Protein AF-A0A7Y8NXW1-F1 (afdb_monomer_lite)

pLDDT: mean 91.37, std 4.03, range [75.12, 97.38]

Radius of gyration: 14.15 Å; chains: 1; bounding box: 34×22×33 Å

Structure (mmCIF, N/CA/C/O backbone):
data_AF-A0A7Y8NXW1-F1
#
_entry.id   AF-A0A7Y8NXW1-F1
#
loop_
_atom_site.group_PDB
_atom_site.id
_atom_site.type_symbol
_atom_site.label_atom_id
_atom_site.label_alt_id
_atom_site.label_comp_id
_atom_site.label_asym_id
_atom_site.label_entity_id
_atom_site.label_seq_id
_atom_site.pdbx_PDB_ins_code
_atom_site.Cartn_x
_atom_site.Cartn_y
_atom_site.Cartn_z
_atom_site.occupancy
_atom_site.B_iso_or_equiv
_atom_site.auth_seq_id
_atom_site.auth_comp_id
_atom_site.auth_asym_id
_atom_site.auth_atom_id
_atom_site.pdbx_PDB_model_num
ATOM 1 N N . ASP A 1 1 ? -10.072 -5.817 -10.738 1.00 79.69 1 ASP A N 1
ATOM 2 C CA . ASP A 1 1 ? -9.404 -6.227 -9.483 1.00 79.69 1 ASP A CA 1
ATOM 3 C C . ASP A 1 1 ? -9.384 -5.147 -8.415 1.00 79.69 1 ASP A C 1
ATOM 5 O O . ASP A 1 1 ? -9.987 -5.379 -7.379 1.00 79.69 1 ASP A O 1
ATOM 9 N N . ALA A 1 2 ? -8.803 -3.962 -8.652 1.00 85.19 2 ALA A N 1
ATOM 10 C CA . ALA A 1 2 ? -8.701 -2.905 -7.628 1.00 85.19 2 ALA A CA 1
ATOM 11 C C . ALA A 1 2 ? -10.029 -2.573 -6.912 1.00 85.19 2 ALA A C 1
ATOM 13 O O . ALA A 1 2 ? -10.064 -2.486 -5.688 1.00 85.19 2 ALA A O 1
ATOM 14 N N . HIS A 1 3 ? -11.137 -2.479 -7.657 1.00 87.56 3 HIS A N 1
ATOM 15 C CA . HIS A 1 3 ? -12.461 -2.242 -7.074 1.00 87.56 3 HIS A CA 1
ATOM 16 C C . HIS A 1 3 ? -12.915 -3.361 -6.117 1.00 87.56 3 HIS A C 1
ATOM 18 O O . HIS A 1 3 ? -13.420 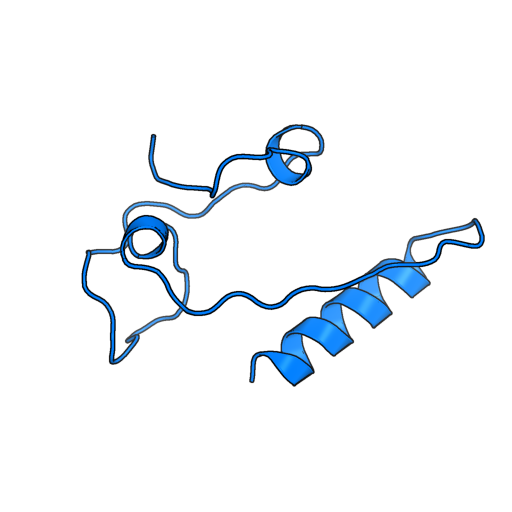-3.079 -5.035 1.00 87.56 3 HIS A O 1
ATOM 24 N N . ASN A 1 4 ? -12.678 -4.625 -6.475 1.00 91.69 4 ASN A N 1
ATOM 25 C CA . ASN A 1 4 ? -13.044 -5.772 -5.639 1.00 91.69 4 ASN A CA 1
ATOM 26 C C . ASN A 1 4 ? -12.182 -5.827 -4.368 1.00 91.69 4 ASN A C 1
ATOM 28 O O . ASN A 1 4 ? -12.673 -6.177 -3.298 1.00 91.69 4 ASN A O 1
ATOM 32 N N . GLU A 1 5 ? -10.896 -5.473 -4.463 1.00 91.06 5 GLU A N 1
ATOM 33 C CA . GLU A 1 5 ? -10.029 -5.375 -3.282 1.00 91.06 5 GLU A CA 1
ATOM 34 C C . GLU A 1 5 ? -10.478 -4.246 -2.344 1.00 91.06 5 GLU A C 1
ATOM 36 O O . GLU A 1 5 ? -10.518 -4.437 -1.129 1.00 91.06 5 GLU A O 1
ATOM 41 N N . MET A 1 6 ? -10.908 -3.106 -2.893 1.00 90.94 6 MET A N 1
ATOM 42 C CA . MET A 1 6 ? -11.497 -2.018 -2.108 1.00 90.94 6 MET A CA 1
ATOM 43 C 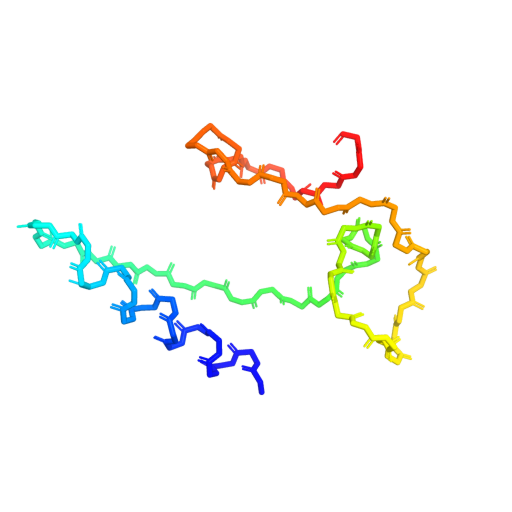C . MET A 1 6 ? -12.759 -2.478 -1.359 1.00 90.94 6 MET A C 1
ATOM 45 O O . MET A 1 6 ? -12.903 -2.195 -0.170 1.00 90.94 6 MET A O 1
ATOM 49 N N . GLU A 1 7 ? -13.644 -3.239 -2.007 1.00 91.19 7 GLU A N 1
ATOM 50 C CA . GLU A 1 7 ? -14.840 -3.790 -1.358 1.00 91.19 7 GLU A CA 1
ATOM 51 C C . GLU A 1 7 ? -14.487 -4.718 -0.182 1.00 91.19 7 GLU A C 1
ATOM 53 O O . GLU A 1 7 ? -15.062 -4.605 0.904 1.00 91.19 7 GLU A O 1
ATOM 58 N N . LYS A 1 8 ? -13.482 -5.589 -0.347 1.00 93.62 8 LYS A N 1
ATOM 59 C CA . LYS A 1 8 ? -12.999 -6.458 0.740 1.00 93.62 8 LYS A CA 1
ATOM 60 C C . LYS A 1 8 ? -12.491 -5.651 1.936 1.00 93.62 8 LYS A C 1
ATOM 62 O O . LYS A 1 8 ? -12.784 -6.018 3.075 1.00 93.62 8 LYS A O 1
ATOM 67 N N . VAL A 1 9 ? -11.767 -4.554 1.694 1.00 90.88 9 VAL A N 1
ATOM 68 C CA . VAL A 1 9 ? -11.295 -3.646 2.754 1.00 90.88 9 VAL A CA 1
ATOM 69 C C . VAL A 1 9 ? -12.474 -3.006 3.486 1.00 90.88 9 VAL A C 1
ATOM 71 O O . VAL A 1 9 ? -12.492 -3.004 4.716 1.00 90.88 9 VAL A O 1
ATOM 74 N N . ILE A 1 10 ? -13.493 -2.534 2.763 1.00 90.69 10 ILE A N 1
ATOM 75 C CA . ILE A 1 10 ? -14.705 -1.952 3.361 1.00 90.69 10 ILE A CA 1
ATOM 76 C C . ILE A 1 10 ? -15.405 -2.966 4.273 1.00 90.69 10 ILE A C 1
ATOM 78 O O . ILE A 1 10 ? -15.710 -2.654 5.425 1.00 90.69 10 ILE A O 1
ATOM 82 N N . ILE A 1 11 ? -15.611 -4.198 3.795 1.00 92.25 11 ILE A N 1
ATOM 83 C CA . ILE A 1 11 ? -16.235 -5.271 4.582 1.00 92.25 11 ILE A CA 1
ATOM 84 C C . ILE A 1 11 ? -15.402 -5.585 5.830 1.00 92.25 11 ILE A C 1
ATOM 86 O O . ILE A 1 11 ? -15.958 -5.784 6.914 1.00 92.25 11 ILE A O 1
ATOM 90 N N . LEU A 1 12 ? -14.073 -5.638 5.698 1.00 93.31 12 LEU A N 1
ATOM 91 C CA . LEU A 1 12 ? -13.175 -5.887 6.821 1.00 93.31 12 LEU A CA 1
ATOM 92 C C . LEU A 1 12 ? -13.280 -4.777 7.873 1.00 93.31 12 LEU A C 1
ATOM 94 O O . LEU A 1 12 ? -13.410 -5.078 9.059 1.00 93.31 12 LEU A O 1
ATOM 98 N N . LEU A 1 13 ? -13.276 -3.511 7.458 1.00 91.06 13 LEU A N 1
ATOM 99 C CA . LEU A 1 13 ? -13.416 -2.370 8.362 1.00 91.06 13 LEU A CA 1
ATOM 100 C C . LEU A 1 13 ? -14.775 -2.384 9.069 1.00 91.06 13 LEU A C 1
ATOM 102 O O . LEU A 1 13 ? -14.823 -2.305 10.296 1.00 91.06 13 LEU A O 1
ATOM 106 N N . ALA A 1 14 ? -15.868 -2.582 8.326 1.00 89.62 14 ALA A N 1
ATOM 107 C CA . ALA A 1 14 ? -17.222 -2.632 8.876 1.00 89.62 14 ALA A CA 1
ATOM 108 C C . ALA A 1 14 ? -17.385 -3.717 9.955 1.00 89.62 14 ALA A C 1
ATOM 110 O O . ALA A 1 14 ? -18.080 -3.507 10.946 1.00 89.62 14 ALA A O 1
ATOM 111 N N . LYS A 1 15 ? -16.706 -4.863 9.805 1.00 93.00 15 LYS A N 1
ATOM 112 C CA . LYS A 1 15 ? -16.723 -5.953 10.797 1.00 93.00 15 LYS A CA 1
ATOM 113 C C . LYS A 1 15 ? -15.934 -5.650 12.073 1.00 93.00 15 LYS A C 1
ATOM 115 O O . LYS A 1 15 ? -16.204 -6.269 13.098 1.00 93.00 15 LYS A O 1
ATOM 120 N N . ASN A 1 16 ? -14.953 -4.751 12.019 1.00 92.06 16 ASN A N 1
ATOM 121 C CA . ASN A 1 16 ? -14.003 -4.527 13.115 1.00 92.06 16 ASN A CA 1
ATOM 122 C C . ASN A 1 16 ? -14.199 -3.190 13.848 1.00 92.06 16 ASN A C 1
ATOM 124 O O . ASN A 1 16 ? -13.551 -2.942 14.865 1.00 92.06 16 ASN A O 1
ATOM 128 N N . ILE A 1 17 ? -15.100 -2.329 13.373 1.00 90.25 17 ILE A N 1
ATOM 129 C CA . ILE A 1 17 ? -15.342 -1.004 13.945 1.00 90.25 17 ILE A CA 1
ATOM 130 C C . ILE A 1 17 ? -16.653 -1.000 14.736 1.00 90.25 17 ILE A C 1
ATOM 132 O O . ILE A 1 17 ? -17.682 -1.475 14.273 1.00 90.25 17 ILE A O 1
ATOM 136 N N . LYS A 1 18 ? -16.623 -0.418 15.941 1.00 89.62 18 LYS A N 1
ATOM 137 C CA . LYS A 1 18 ? -17.789 -0.327 16.844 1.00 89.62 18 LYS A CA 1
ATOM 138 C C . LYS A 1 18 ? -18.528 1.015 16.798 1.00 89.62 18 LYS A C 1
ATOM 140 O O . LYS A 1 18 ? -19.581 1.146 17.410 1.00 89.62 18 LYS A O 1
ATOM 145 N N . ARG A 1 19 ? -17.955 2.025 16.140 1.00 90.25 19 ARG A N 1
ATOM 146 C CA . ARG A 1 19 ? -18.505 3.388 16.049 1.00 90.25 19 ARG A CA 1
ATOM 147 C C . ARG A 1 19 ? -18.899 3.703 14.610 1.00 90.25 19 ARG A C 1
ATOM 149 O O . ARG A 1 19 ? -18.290 3.178 13.687 1.00 90.25 19 ARG A O 1
ATOM 156 N N . ASN A 1 20 ? -19.852 4.604 14.412 1.00 86.00 20 ASN A N 1
ATOM 157 C CA . ASN A 1 20 ? -20.168 5.082 13.068 1.00 86.00 20 ASN A CA 1
ATOM 158 C C . ASN A 1 20 ? -18.988 5.918 12.544 1.00 86.00 20 ASN A C 1
ATOM 160 O O . ASN A 1 20 ? -18.584 6.894 13.182 1.00 86.00 20 ASN A O 1
ATOM 164 N N . ILE A 1 21 ? -18.401 5.491 11.426 1.00 85.62 21 ILE A N 1
ATOM 165 C CA . ILE A 1 21 ? -17.292 6.158 10.734 1.00 85.62 21 ILE A CA 1
ATOM 166 C C . ILE A 1 21 ? -17.659 6.249 9.258 1.00 85.62 21 ILE A C 1
ATOM 168 O O . ILE A 1 21 ? -18.174 5.286 8.694 1.00 85.62 21 ILE A O 1
ATOM 172 N N . GLU A 1 22 ? -17.356 7.385 8.641 1.00 88.56 22 GLU A N 1
ATOM 173 C CA . GLU A 1 22 ? -17.362 7.541 7.192 1.00 88.56 22 GLU A CA 1
ATOM 174 C C . GLU A 1 22 ? -15.931 7.400 6.666 1.00 88.56 22 GLU A C 1
ATOM 176 O O . GLU A 1 22 ? -15.003 8.009 7.201 1.00 88.56 22 GLU A O 1
ATOM 181 N N . PHE A 1 23 ? -15.753 6.578 5.633 1.00 84.75 23 PHE A N 1
ATOM 182 C CA . PHE A 1 23 ? -14.475 6.398 4.953 1.00 84.75 23 PHE A CA 1
ATOM 183 C C . PHE A 1 23 ? -14.568 6.940 3.531 1.00 84.75 23 PHE A C 1
ATOM 185 O O . PHE A 1 23 ? -15.516 6.634 2.809 1.00 84.75 23 PHE A O 1
ATOM 192 N N . ASN A 1 24 ? -13.544 7.681 3.113 1.00 87.00 24 ASN A N 1
ATOM 193 C CA . ASN A 1 24 ? -13.322 8.021 1.716 1.00 87.00 24 ASN A CA 1
ATOM 194 C C . ASN A 1 24 ? -12.131 7.209 1.199 1.00 87.00 24 ASN A C 1
ATOM 196 O O . ASN A 1 24 ? -11.052 7.250 1.789 1.00 87.00 24 ASN A O 1
ATOM 200 N N . PHE A 1 25 ? -12.341 6.452 0.124 1.00 86.50 25 PHE A N 1
ATOM 201 C CA . PHE A 1 25 ? -11.291 5.660 -0.508 1.00 86.50 25 PHE A CA 1
ATOM 202 C C . PHE A 1 25 ? -10.859 6.328 -1.805 1.00 86.50 25 PHE A C 1
ATOM 204 O O . PHE A 1 25 ? -11.677 6.569 -2.692 1.00 86.50 25 PHE A O 1
ATOM 211 N N . HIS A 1 26 ? -9.558 6.565 -1.922 1.00 86.31 26 HIS A N 1
ATOM 212 C CA . HIS A 1 26 ? -8.917 6.972 -3.160 1.00 86.31 26 HIS A CA 1
ATOM 213 C C . HIS A 1 26 ? -8.047 5.822 -3.666 1.00 86.31 26 HIS A C 1
ATOM 215 O O . HIS A 1 26 ? -7.242 5.273 -2.914 1.00 86.31 26 HIS A O 1
ATOM 221 N N . MET A 1 27 ? -8.222 5.440 -4.929 1.00 85.62 27 MET A N 1
ATOM 222 C CA . MET A 1 27 ? -7.383 4.434 -5.578 1.00 85.62 27 MET A CA 1
ATOM 223 C C . MET A 1 27 ? -6.407 5.141 -6.512 1.00 85.62 27 MET A C 1
ATOM 225 O O . MET A 1 27 ? -6.814 5.697 -7.530 1.00 85.62 27 MET A O 1
ATOM 229 N N . ASP A 1 28 ? -5.127 5.096 -6.161 1.00 86.88 28 ASP A N 1
ATOM 230 C CA . ASP A 1 28 ? -4.056 5.633 -6.994 1.00 86.88 28 ASP A CA 1
ATOM 231 C C . ASP A 1 28 ? -3.717 4.700 -8.159 1.00 86.88 28 ASP A C 1
ATOM 233 O O . ASP A 1 28 ? -3.841 3.474 -8.078 1.00 86.88 28 ASP A O 1
ATOM 237 N N . ASP A 1 29 ? -3.199 5.288 -9.234 1.00 88.06 29 ASP A N 1
ATOM 238 C CA . ASP A 1 29 ? -2.555 4.541 -10.300 1.00 88.06 29 ASP A CA 1
ATOM 239 C C . ASP A 1 29 ? -1.204 3.955 -9.852 1.00 88.06 29 ASP A C 1
ATOM 241 O O . ASP A 1 29 ? -0.553 4.413 -8.906 1.00 88.06 29 ASP A O 1
ATOM 245 N N . CYS A 1 30 ? -0.751 2.919 -10.559 1.00 89.25 30 CYS A N 1
ATOM 246 C CA . CYS A 1 30 ? 0.535 2.294 -10.276 1.00 89.25 30 CYS A CA 1
ATOM 247 C C . CYS A 1 30 ? 1.683 3.285 -10.537 1.00 89.25 30 CYS A C 1
ATOM 249 O O . CYS A 1 30 ? 1.816 3.812 -11.642 1.00 89.25 30 CYS A O 1
ATOM 251 N N . LYS A 1 31 ? 2.553 3.502 -9.542 1.00 91.94 31 LYS A N 1
ATOM 252 C CA . LYS A 1 31 ? 3.755 4.337 -9.679 1.00 91.94 31 LYS A CA 1
ATOM 253 C C . LYS A 1 31 ? 5.036 3.498 -9.567 1.00 91.94 31 LYS A C 1
ATOM 255 O O . LYS A 1 31 ? 5.113 2.630 -8.696 1.00 91.94 31 LYS A O 1
ATOM 260 N N . PRO A 1 32 ? 6.093 3.793 -10.353 1.00 94.31 32 PRO A N 1
ATOM 261 C CA . PRO A 1 32 ? 7.365 3.062 -10.281 1.00 94.31 32 PRO A CA 1
ATOM 262 C C . PRO A 1 32 ? 8.033 3.066 -8.899 1.00 94.31 32 PRO A C 1
ATOM 264 O O . PRO A 1 32 ? 8.738 2.118 -8.561 1.00 94.31 32 PRO A O 1
ATOM 267 N N . ILE A 1 33 ? 7.795 4.100 -8.080 1.00 94.69 33 ILE A N 1
ATOM 268 C CA . ILE A 1 33 ? 8.283 4.171 -6.691 1.00 94.69 33 IL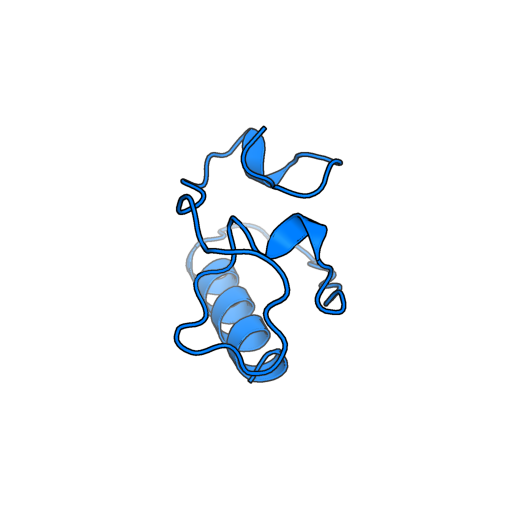E A CA 1
ATOM 269 C C . ILE A 1 33 ? 7.732 3.042 -5.810 1.00 94.69 33 ILE A C 1
ATOM 271 O O . ILE A 1 33 ? 8.415 2.596 -4.900 1.00 94.69 33 ILE A O 1
ATOM 275 N N . SER A 1 34 ? 6.543 2.524 -6.123 1.00 94.44 34 SER A N 1
ATOM 276 C CA . SER A 1 34 ? 5.891 1.455 -5.362 1.00 94.44 34 SER A CA 1
ATOM 277 C C . SER A 1 34 ? 6.272 0.052 -5.846 1.00 94.44 34 SER A C 1
ATOM 279 O O . SER A 1 34 ? 5.962 -0.926 -5.174 1.00 94.44 34 SER A O 1
ATOM 281 N N . CYS A 1 35 ? 6.950 -0.087 -6.995 1.00 95.50 35 CYS A N 1
ATOM 282 C CA . CYS A 1 35 ? 7.360 -1.396 -7.527 1.00 95.50 35 CYS A CA 1
ATOM 283 C C . CYS A 1 35 ? 8.185 -2.235 -6.525 1.00 95.50 35 CYS A C 1
ATOM 285 O O . CYS A 1 35 ? 7.857 -3.413 -6.356 1.00 95.50 35 CYS A O 1
ATOM 287 N N . PRO A 1 36 ? 9.166 -1.659 -5.799 1.00 97.00 36 PRO A N 1
ATOM 288 C CA . PRO A 1 36 ? 9.955 -2.394 -4.812 1.00 97.00 36 PRO A CA 1
ATOM 289 C C . PRO A 1 36 ? 9.173 -3.010 -3.651 1.00 97.00 36 PRO A C 1
ATOM 291 O O . PRO A 1 36 ? 9.662 -3.946 -3.020 1.00 97.00 36 PRO A O 1
ATOM 294 N N . VAL A 1 37 ? 7.962 -2.515 -3.385 1.00 96.00 37 VAL A N 1
ATOM 295 C CA . VAL A 1 37 ? 7.079 -3.019 -2.323 1.00 96.00 37 VAL A CA 1
ATOM 296 C C . VAL A 1 37 ? 5.797 -3.672 -2.848 1.00 96.00 37 VAL A C 1
ATOM 298 O O . VAL A 1 37 ? 4.981 -4.179 -2.080 1.00 96.00 37 VAL A O 1
ATOM 301 N N . CYS A 1 38 ? 5.604 -3.689 -4.168 1.00 94.81 38 CYS A N 1
ATOM 302 C CA . CYS A 1 38 ? 4.414 -4.232 -4.808 1.00 94.81 38 CYS A CA 1
ATOM 303 C C . CYS A 1 38 ? 4.417 -5.766 -4.768 1.00 94.81 38 CYS A C 1
ATOM 305 O O . CYS A 1 38 ? 5.291 -6.402 -5.363 1.00 94.81 38 CYS A O 1
ATOM 307 N N . GLN A 1 39 ? 3.399 -6.350 -4.133 1.00 93.94 39 GLN A N 1
ATOM 308 C CA . GLN A 1 39 ? 3.244 -7.800 -3.962 1.00 93.94 39 GLN A CA 1
ATOM 309 C C . GLN A 1 39 ? 2.544 -8.505 -5.136 1.00 93.94 39 GLN A C 1
ATOM 311 O O . GLN A 1 39 ? 2.325 -9.710 -5.073 1.00 93.94 39 GLN A O 1
ATOM 316 N N . ILE A 1 40 ? 2.177 -7.784 -6.203 1.00 93.00 40 ILE A N 1
ATOM 317 C CA . ILE A 1 40 ? 1.591 -8.407 -7.396 1.00 93.00 40 ILE A CA 1
ATOM 318 C C . ILE A 1 40 ? 2.680 -9.218 -8.105 1.00 93.00 40 ILE A C 1
ATOM 320 O O . ILE A 1 40 ? 3.618 -8.657 -8.692 1.00 93.00 40 ILE A O 1
ATOM 324 N N . GLU A 1 41 ? 2.549 -10.540 -8.039 1.00 92.94 41 GLU A N 1
ATOM 325 C CA . GLU A 1 41 ? 3.404 -11.487 -8.749 1.00 92.94 41 GLU A CA 1
ATOM 326 C C . GLU A 1 41 ? 3.249 -11.324 -10.265 1.00 92.94 41 GLU A C 1
ATOM 328 O O . GLU A 1 41 ? 2.154 -11.066 -10.763 1.00 92.94 41 GLU A O 1
ATOM 333 N N . ASN A 1 42 ? 4.357 -11.450 -11.006 1.00 94.19 42 ASN A N 1
ATOM 334 C CA . ASN A 1 42 ? 4.381 -11.354 -12.473 1.00 94.19 42 ASN A CA 1
ATOM 335 C C . ASN A 1 42 ? 3.689 -10.097 -13.039 1.00 94.19 42 ASN A C 1
ATOM 337 O O . ASN A 1 42 ? 3.076 -10.135 -14.105 1.00 94.19 42 ASN A O 1
ATOM 341 N N . CYS A 1 43 ? 3.775 -8.972 -12.319 1.00 94.50 43 CYS A N 1
ATOM 342 C CA . CYS A 1 43 ? 3.168 -7.713 -12.741 1.00 94.50 43 CYS A CA 1
ATOM 343 C C . CYS A 1 43 ? 3.683 -7.290 -14.139 1.00 94.50 43 CYS A C 1
ATOM 345 O O . CYS A 1 43 ? 4.883 -7.043 -14.289 1.00 94.50 43 CYS A O 1
ATOM 347 N N . PRO A 1 44 ? 2.798 -7.143 -15.147 1.00 94.06 44 PRO A N 1
ATOM 348 C CA . PRO A 1 44 ? 3.195 -6.943 -16.546 1.00 94.06 44 PRO A CA 1
ATOM 349 C C . PRO A 1 44 ? 3.784 -5.555 -16.827 1.00 94.06 44 PRO A C 1
ATOM 351 O O . PRO A 1 44 ? 4.383 -5.334 -17.873 1.00 94.06 44 PRO A O 1
ATOM 354 N N . VAL A 1 45 ? 3.601 -4.613 -15.900 1.00 94.25 45 VAL A N 1
ATOM 355 C CA . VAL A 1 45 ? 4.055 -3.217 -16.009 1.00 94.25 45 VAL A CA 1
ATOM 356 C C . VAL A 1 45 ? 5.129 -2.871 -14.974 1.00 94.25 45 VAL A C 1
ATOM 358 O O . VAL A 1 45 ? 5.428 -1.697 -14.751 1.00 94.25 45 VAL A O 1
ATOM 361 N N . ARG A 1 46 ? 5.694 -3.880 -14.297 1.00 95.69 46 ARG A N 1
ATOM 362 C CA . ARG A 1 46 ? 6.717 -3.691 -13.264 1.00 95.69 46 ARG A CA 1
ATOM 363 C C . ARG A 1 46 ? 7.973 -3.067 -13.870 1.00 95.69 46 ARG A C 1
ATOM 365 O O . ARG A 1 46 ? 8.537 -3.596 -14.818 1.00 95.69 46 ARG A O 1
ATOM 372 N N . GLN A 1 47 ? 8.423 -1.962 -13.275 1.00 96.88 47 GLN A N 1
ATOM 373 C CA . GLN A 1 47 ? 9.638 -1.254 -13.703 1.00 96.88 47 GLN A CA 1
ATOM 374 C C . GLN A 1 47 ? 10.831 -1.463 -12.761 1.00 96.88 47 GLN A C 1
ATOM 376 O O . GLN A 1 47 ? 11.960 -1.176 -13.144 1.00 96.88 47 GLN A O 1
ATOM 381 N N . LYS A 1 48 ? 10.592 -1.923 -11.524 1.00 95.88 48 LYS A N 1
ATOM 382 C CA . LYS A 1 48 ? 11.639 -2.223 -10.535 1.00 95.88 48 LYS A CA 1
ATOM 383 C C . LYS A 1 48 ? 11.366 -3.551 -9.837 1.00 95.88 48 LYS A C 1
ATOM 385 O O . LYS A 1 48 ? 10.203 -3.906 -9.611 1.00 95.88 48 LYS A O 1
ATOM 390 N N . ASP A 1 49 ? 12.434 -4.240 -9.462 1.00 96.06 49 ASP A N 1
ATOM 391 C CA . ASP A 1 49 ? 12.358 -5.519 -8.760 1.00 96.06 49 ASP A CA 1
ATOM 392 C C . ASP A 1 49 ? 11.672 -5.377 -7.407 1.00 96.06 49 ASP A C 1
ATOM 394 O O . ASP A 1 49 ? 11.776 -4.344 -6.748 1.00 96.06 49 ASP A O 1
ATOM 398 N N . PHE A 1 50 ? 10.951 -6.422 -7.004 1.00 97.25 50 PHE A N 1
ATOM 399 C CA . PHE A 1 50 ? 10.422 -6.525 -5.650 1.00 97.25 50 PHE A CA 1
ATOM 400 C C . PHE A 1 50 ? 11.578 -6.716 -4.663 1.00 97.25 50 PHE A C 1
ATOM 402 O O . PHE A 1 50 ? 12.446 -7.555 -4.885 1.00 97.25 50 PHE A O 1
ATOM 409 N N . VAL A 1 51 ? 11.563 -5.961 -3.567 1.00 97.38 51 VAL A N 1
ATOM 410 C CA . VAL A 1 51 ? 12.609 -5.992 -2.538 1.00 97.38 51 VAL A CA 1
ATOM 411 C C . VAL A 1 51 ? 12.052 -6.492 -1.213 1.00 97.38 51 VAL A C 1
ATOM 413 O O . VAL A 1 51 ? 12.634 -7.384 -0.601 1.00 97.38 51 VAL A O 1
ATOM 416 N N . LYS A 1 52 ? 10.933 -5.922 -0.748 1.00 95.69 52 LYS A N 1
ATOM 417 C CA . LYS A 1 52 ? 10.342 -6.294 0.542 1.00 95.69 52 LYS A CA 1
ATOM 418 C C . LYS A 1 52 ? 8.837 -6.086 0.579 1.00 95.69 52 LYS A C 1
ATOM 420 O O . LYS A 1 52 ? 8.292 -5.228 -0.108 1.00 95.69 52 LYS A O 1
ATOM 425 N N . ARG A 1 53 ? 8.173 -6.832 1.456 1.00 95.50 53 ARG A N 1
ATOM 426 C CA . ARG A 1 53 ? 6.786 -6.574 1.845 1.00 95.50 53 ARG A CA 1
ATOM 427 C C . ARG A 1 53 ? 6.738 -5.438 2.871 1.00 95.50 53 ARG A C 1
ATOM 429 O O . ARG A 1 53 ? 7.606 -5.357 3.736 1.00 95.50 53 ARG A O 1
ATOM 436 N N . VAL A 1 54 ? 5.716 -4.585 2.788 1.00 94.62 54 VAL A N 1
ATOM 437 C CA . VAL A 1 54 ? 5.395 -3.632 3.861 1.00 94.62 54 VAL A CA 1
ATOM 438 C C . VAL A 1 54 ? 4.684 -4.384 4.983 1.00 94.62 54 VAL A C 1
ATOM 440 O O . VAL A 1 54 ? 3.614 -4.954 4.770 1.00 94.62 54 VAL A O 1
ATOM 443 N N . GLU A 1 55 ? 5.277 -4.371 6.171 1.00 94.69 55 GLU A N 1
ATOM 444 C CA . GLU A 1 55 ? 4.605 -4.777 7.404 1.00 94.69 55 GLU A CA 1
ATOM 445 C C . GLU A 1 55 ? 3.806 -3.583 7.935 1.00 94.69 55 GLU A C 1
ATOM 447 O O . GLU A 1 55 ? 4.376 -2.534 8.234 1.00 94.69 55 GLU A O 1
ATOM 452 N N . TRP A 1 56 ? 2.481 -3.707 7.995 1.00 92.81 56 TRP A N 1
ATOM 453 C CA . TRP A 1 56 ? 1.592 -2.600 8.353 1.00 92.81 56 TRP A CA 1
ATOM 454 C C . TRP A 1 56 ? 1.531 -2.388 9.869 1.00 92.81 56 TRP A C 1
ATOM 456 O O . TRP A 1 56 ? 1.273 -3.324 10.625 1.00 92.81 56 TRP A O 1
ATOM 466 N N . THR A 1 57 ? 1.713 -1.142 10.303 1.00 94.38 57 THR A N 1
ATOM 467 C CA . THR A 1 57 ? 1.574 -0.694 11.696 1.00 94.38 57 THR A CA 1
ATOM 468 C C . THR A 1 57 ? 0.616 0.494 11.774 1.00 94.38 57 THR A C 1
ATOM 470 O O . THR A 1 57 ? 0.294 1.118 10.760 1.00 94.38 57 THR A O 1
ATOM 473 N N . ALA A 1 58 ? 0.139 0.822 12.977 1.00 90.81 58 ALA A N 1
ATOM 474 C CA . ALA A 1 58 ? -0.756 1.964 13.171 1.00 90.81 58 ALA A CA 1
ATOM 475 C C . ALA A 1 58 ? -0.084 3.295 12.792 1.00 90.81 58 ALA A C 1
ATOM 477 O O . ALA A 1 58 ? -0.738 4.212 12.305 1.00 90.81 58 ALA A O 1
ATOM 478 N N . GLU A 1 59 ? 1.228 3.387 12.977 1.00 92.62 59 GLU A N 1
ATOM 479 C CA . GLU A 1 59 ? 2.022 4.560 12.642 1.00 92.62 59 GLU A CA 1
ATOM 480 C C . GLU A 1 59 ? 2.186 4.671 11.125 1.00 92.62 59 GLU A C 1
ATOM 482 O O . GLU A 1 59 ? 1.864 5.704 10.536 1.00 92.62 59 GLU A O 1
ATOM 487 N N . ASN A 1 60 ? 2.623 3.594 10.460 1.00 93.38 60 ASN A N 1
ATOM 488 C CA . ASN A 1 60 ? 2.962 3.675 9.041 1.00 93.38 60 ASN A CA 1
ATOM 489 C C . ASN A 1 60 ? 1.741 3.763 8.119 1.00 93.38 60 ASN A C 1
ATOM 491 O O . ASN A 1 60 ? 1.852 4.350 7.044 1.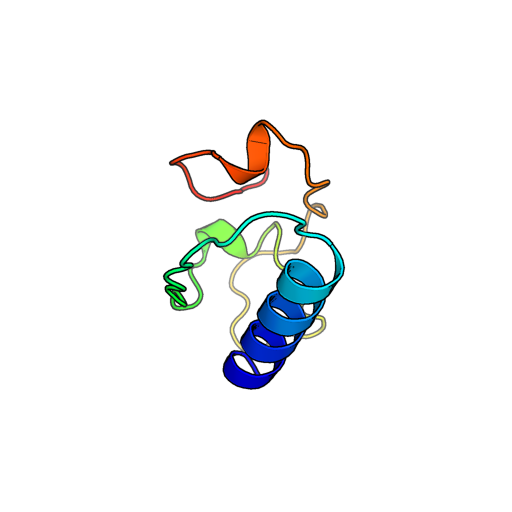00 93.38 60 ASN A O 1
ATOM 495 N N . VAL A 1 61 ? 0.574 3.263 8.532 1.00 90.44 61 VAL A N 1
ATOM 496 C CA . VAL A 1 61 ? -0.661 3.382 7.742 1.00 90.44 61 VAL A CA 1
ATOM 497 C C . VAL A 1 61 ? -1.163 4.829 7.681 1.00 90.44 61 VAL A C 1
ATOM 499 O O . VAL A 1 61 ? -1.906 5.183 6.772 1.00 90.44 61 VAL A O 1
ATOM 502 N N . THR A 1 62 ? -0.731 5.677 8.622 1.00 90.12 62 THR A N 1
ATOM 503 C CA . THR A 1 62 ? -1.059 7.113 8.663 1.00 90.12 62 THR A CA 1
ATOM 504 C C . THR A 1 62 ? 0.003 8.010 8.023 1.00 90.12 62 THR A C 1
ATOM 506 O O . THR A 1 62 ? -0.135 9.233 8.050 1.00 90.12 62 THR A O 1
ATOM 509 N N . SER A 1 63 ? 1.056 7.423 7.440 1.00 90.25 63 SER A N 1
ATOM 510 C CA . SER A 1 63 ? 2.106 8.166 6.738 1.00 90.25 63 SER A CA 1
ATOM 511 C C . SER A 1 63 ? 1.540 8.952 5.555 1.00 90.25 63 SER A C 1
ATOM 513 O O . SER A 1 63 ? 0.732 8.436 4.785 1.00 90.25 63 SER A O 1
ATOM 515 N N . VAL A 1 64 ? 2.010 10.191 5.390 1.00 89.12 64 VAL A N 1
ATOM 516 C CA . VAL A 1 64 ? 1.687 11.033 4.226 1.00 89.12 64 VAL A CA 1
ATOM 517 C C . VAL A 1 64 ? 2.466 10.573 2.993 1.00 89.12 64 VAL A C 1
ATOM 519 O O . VAL A 1 64 ? 1.949 10.608 1.876 1.00 89.12 64 VAL A O 1
ATOM 522 N N . ASP A 1 65 ? 3.703 10.120 3.197 1.00 90.06 65 ASP A N 1
ATOM 523 C CA . ASP A 1 65 ? 4.562 9.657 2.117 1.00 90.06 65 ASP A CA 1
ATOM 524 C C . ASP A 1 65 ? 4.169 8.256 1.651 1.00 90.06 65 ASP A C 1
ATOM 526 O O . ASP A 1 65 ? 3.767 7.396 2.443 1.00 90.06 65 ASP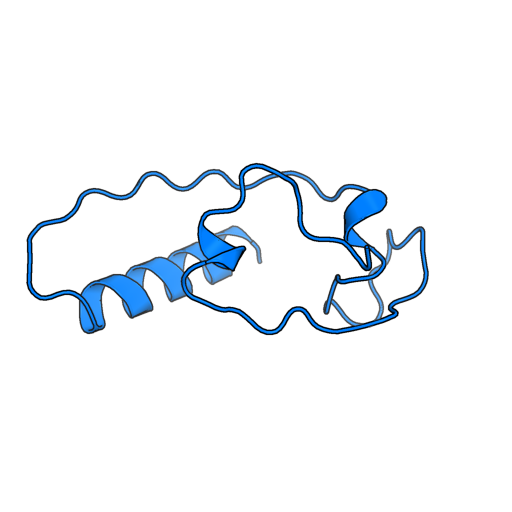 A O 1
ATOM 530 N N . LYS A 1 66 ? 4.336 8.017 0.345 1.00 89.88 66 LYS A N 1
ATOM 531 C CA . LYS A 1 66 ? 4.114 6.701 -0.259 1.00 89.88 66 LYS A CA 1
ATOM 532 C C . LYS A 1 66 ? 5.135 5.701 0.271 1.00 89.88 66 LYS A C 1
ATOM 534 O O . LYS A 1 66 ? 6.335 5.957 0.230 1.00 89.88 66 LYS A O 1
ATOM 539 N N . HIS A 1 67 ? 4.663 4.523 0.666 1.00 91.50 67 HIS A N 1
ATOM 540 C CA . HIS A 1 67 ? 5.532 3.448 1.136 1.00 91.50 67 HIS A CA 1
ATOM 541 C C . HIS A 1 67 ? 6.504 2.991 0.046 1.00 91.50 67 HIS A C 1
ATOM 543 O O . HIS A 1 67 ? 6.117 2.717 -1.095 1.00 91.50 67 HIS A O 1
ATOM 549 N N . THR A 1 68 ? 7.771 2.883 0.431 1.00 92.62 68 THR A N 1
ATOM 550 C CA . THR A 1 68 ? 8.882 2.419 -0.400 1.00 92.62 68 THR A CA 1
ATOM 551 C C . THR A 1 68 ? 9.847 1.582 0.458 1.00 92.62 68 THR A C 1
ATOM 553 O O . THR A 1 68 ? 9.512 1.155 1.566 1.00 92.62 68 THR A O 1
ATOM 556 N N . VAL A 1 69 ? 11.013 1.230 -0.082 1.00 89.31 69 VAL A N 1
ATOM 557 C CA . VAL A 1 69 ? 12.040 0.460 0.642 1.00 89.31 69 VAL A CA 1
ATOM 558 C C . VAL A 1 69 ? 12.763 1.310 1.683 1.00 89.31 69 VAL A C 1
ATOM 560 O O . VAL A 1 69 ? 13.177 0.754 2.702 1.00 89.31 69 VAL A O 1
ATOM 563 N N . GLU A 1 70 ? 12.886 2.608 1.417 1.00 75.12 70 GLU A N 1
ATOM 564 C CA . GLU A 1 70 ? 13.483 3.629 2.287 1.00 75.12 70 GLU A CA 1
ATOM 565 C C . GLU A 1 70 ? 12.488 4.150 3.328 1.00 75.12 70 GLU A C 1
ATOM 567 O O . GLU A 1 70 ? 11.290 4.285 2.984 1.00 75.12 70 GLU A O 1
#

Sequence (70 aa):
DAHNEMEKVIILLAKNIKRNIEFNFHMDDCKPISCPVCQIENCPVRQKDFVKRVEWTAENVTSVDKHTVE

Secondary structure (DSSP, 8-state):
-HH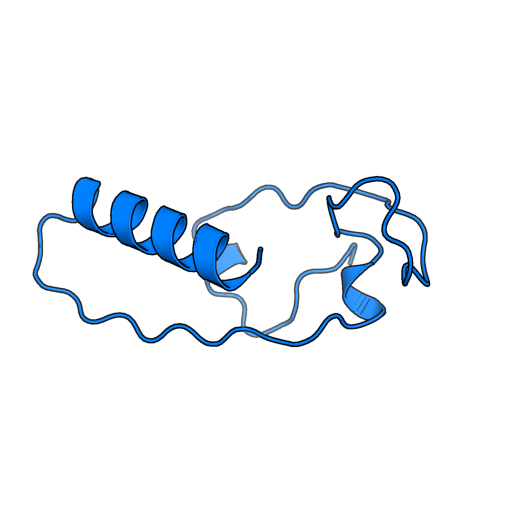HHHHHHHHHHHHH--S--------PPP-GGGGGG---TT-TT--S----PPPP-TTGGG-SSPP---

Foldseek 3Di:
DVVVVVVVVVVVCVVPDDDDDDDDDDDDDDDQQCLLQDPDPPPVPHPDHHPDHDDDDPVVVPDPDDDHPD